Protein AF-A0A834EFE1-F1 (afdb_monomer)

Secondary structure (DSSP, 8-state):
-HHHHHHHHHHHHHHHTTSS---------S-S-----STTTS-PPPPHHHHHT--SSTTSS--PPPHHHHHHHHHHTTTS--PPP-PPPSSPPPP------

Nearest PDB structures (foldseek):
  8any-assembly1_AO  TM=9.093E-01  e=7.071E-16  Homo sapiens
  6rw5-assembly1_O  TM=9.012E-01  e=6.568E-16  Homo sapiens
  8oir-assembly1_AO  TM=9.071E-01  e=1.987E-15  Homo sapiens
  8qrn-assembly1_O  TM=9.012E-01  e=1.374E-15  Homo sapiens
  6nu3-assembly1_AO  TM=7.205E-01  e=5.031E-13  Homo sapiens

Mean predicted aligned error: 8.53 Å

Sequence (101 aa):
MKQHKKLTQAIQKARDHGLLSYHIPQVEPRDLDFSNSHGAVSATPPAPTLVSGDPWYPWYSWKQPPERELSRLRRLYQGHLGEESGPPPESMPEMPLSAHS

Structure (mmCIF, N/CA/C/O backbone):
data_AF-A0A834EFE1-F1
#
_entry.id   AF-A0A834EFE1-F1
#
loop_
_atom_site.group_PDB
_atom_site.id
_atom_site.type_symbol
_atom_site.label_atom_id
_atom_site.label_alt_id
_atom_site.label_comp_id
_atom_site.label_asym_id
_atom_site.label_entity_id
_atom_site.label_seq_id
_atom_site.pdbx_PDB_ins_code
_atom_site.Cartn_x
_atom_site.Cartn_y
_atom_site.Cartn_z
_atom_site.occupancy
_atom_site.B_iso_or_equiv
_atom_site.auth_seq_id
_atom_site.auth_comp_id
_atom_site.auth_asym_id
_atom_site.auth_atom_id
_atom_site.pdbx_PDB_model_num
ATOM 1 N N . MET A 1 1 ? 13.132 -26.786 -42.263 1.00 76.19 1 MET A N 1
ATOM 2 C CA . MET A 1 1 ? 12.664 -25.787 -41.266 1.00 76.19 1 MET A CA 1
ATOM 3 C C . MET A 1 1 ? 13.519 -25.661 -39.991 1.00 76.19 1 MET A C 1
ATOM 5 O O . MET A 1 1 ? 13.615 -24.556 -39.474 1.00 76.19 1 MET A O 1
ATOM 9 N N . LYS A 1 2 ? 14.182 -26.718 -39.476 1.00 91.12 2 LYS A N 1
ATOM 10 C CA . LYS A 1 2 ? 14.993 -26.660 -38.227 1.00 91.12 2 LYS A CA 1
ATOM 11 C C . LYS A 1 2 ? 16.104 -25.596 -38.233 1.00 91.12 2 LYS A C 1
ATOM 13 O O . LYS A 1 2 ? 16.241 -24.862 -37.261 1.00 91.12 2 LYS A O 1
ATOM 18 N N . GLN A 1 3 ? 16.884 -25.508 -39.313 1.00 95.38 3 GLN A N 1
ATOM 19 C CA . GLN A 1 3 ? 17.985 -24.537 -39.405 1.00 95.38 3 GLN A CA 1
ATOM 20 C C . GLN A 1 3 ? 17.490 -23.103 -39.601 1.00 95.38 3 GLN A C 1
ATOM 22 O O . GLN A 1 3 ? 18.023 -22.195 -38.978 1.00 95.38 3 GLN 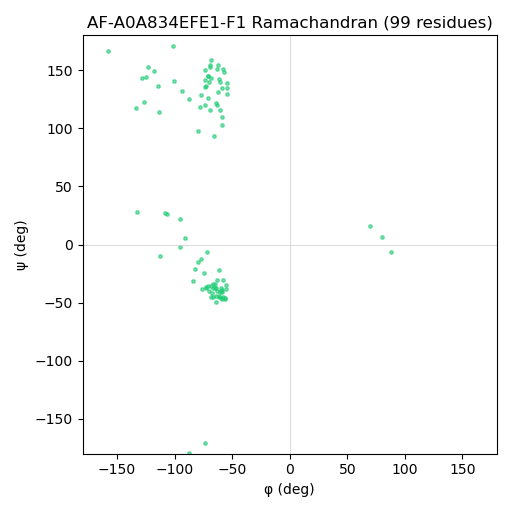A O 1
ATOM 27 N N . HIS A 1 4 ? 16.411 -22.911 -40.365 1.00 96.69 4 HIS A N 1
ATOM 28 C CA . HIS A 1 4 ? 15.751 -21.610 -40.483 1.00 96.69 4 HIS A CA 1
ATOM 29 C C . HIS A 1 4 ? 15.327 -21.071 -39.106 1.00 96.69 4 HIS A C 1
ATOM 31 O O . HIS A 1 4 ? 15.679 -19.951 -38.759 1.00 96.69 4 HIS A O 1
ATOM 37 N N . LYS A 1 5 ? 14.691 -21.903 -38.263 1.00 96.69 5 LYS A N 1
ATOM 38 C CA . LYS A 1 5 ? 14.325 -21.518 -36.887 1.00 96.69 5 LYS A CA 1
ATOM 39 C C . LYS A 1 5 ? 15.541 -21.093 -36.051 1.00 96.69 5 LYS A C 1
ATOM 41 O O . LYS A 1 5 ? 15.479 -20.072 -35.372 1.00 96.69 5 LYS A O 1
ATOM 46 N N . LYS A 1 6 ? 16.643 -21.852 -36.111 1.00 97.62 6 LYS A N 1
ATOM 47 C CA . LYS A 1 6 ? 17.890 -21.521 -35.397 1.00 97.62 6 LYS A CA 1
ATOM 48 C C . LYS A 1 6 ? 18.502 -20.206 -35.876 1.00 97.62 6 LYS A C 1
ATOM 50 O O . LYS A 1 6 ? 18.987 -19.431 -35.061 1.00 97.62 6 LYS A O 1
ATOM 55 N N . LEU A 1 7 ? 18.463 -19.953 -37.179 1.00 98.12 7 LEU A N 1
ATOM 56 C CA . LEU A 1 7 ? 19.003 -18.739 -37.776 1.00 98.12 7 LEU A CA 1
ATOM 57 C C . LEU A 1 7 ? 18.177 -17.507 -37.385 1.00 98.12 7 LEU A C 1
ATOM 59 O O . LEU A 1 7 ? 18.75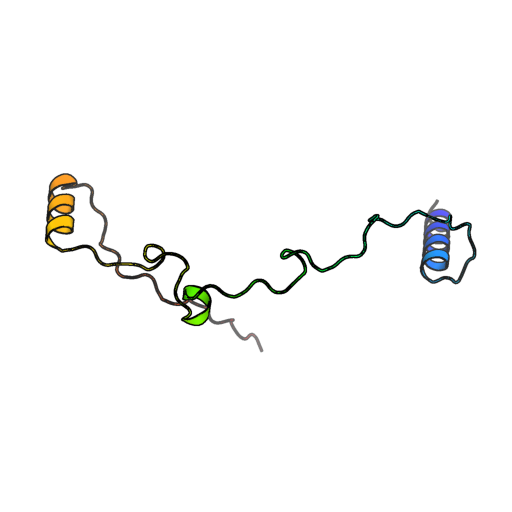9 -16.525 -36.945 1.00 98.12 7 LEU A O 1
ATOM 63 N N . THR A 1 8 ? 16.842 -17.567 -37.437 1.00 97.94 8 THR A N 1
ATOM 64 C CA . THR A 1 8 ? 15.978 -16.462 -36.976 1.00 97.94 8 THR A CA 1
ATOM 65 C C . THR A 1 8 ? 16.218 -16.139 -35.498 1.00 97.94 8 THR A C 1
ATOM 67 O O . THR A 1 8 ? 16.317 -14.971 -35.130 1.00 97.94 8 THR A O 1
ATOM 70 N N . GLN A 1 9 ? 16.394 -17.166 -34.657 1.00 98.06 9 GLN A N 1
ATOM 71 C CA . GLN A 1 9 ? 16.761 -16.991 -33.247 1.00 98.06 9 GLN A CA 1
ATOM 72 C C . GLN A 1 9 ? 18.141 -16.346 -33.081 1.00 98.06 9 GLN A C 1
ATOM 74 O O . GLN A 1 9 ? 18.293 -15.443 -32.266 1.00 98.06 9 GLN A O 1
ATOM 79 N N . ALA A 1 10 ? 19.141 -16.783 -33.850 1.00 98.25 10 ALA A N 1
ATOM 80 C CA . ALA A 1 10 ? 20.480 -16.204 -33.807 1.00 98.25 10 ALA A CA 1
ATOM 81 C C . ALA A 1 10 ? 20.490 -14.742 -34.281 1.00 98.25 10 ALA A C 1
ATOM 83 O O . ALA A 1 10 ? 21.184 -13.929 -33.680 1.00 98.25 10 ALA A O 1
ATOM 84 N N . ILE A 1 11 ? 19.689 -14.392 -35.295 1.00 98.31 11 ILE A N 1
ATOM 85 C CA . ILE A 1 11 ? 19.521 -13.008 -35.762 1.00 98.31 11 ILE A CA 1
ATOM 86 C C . ILE A 1 11 ? 18.883 -12.147 -34.676 1.00 98.31 11 ILE A C 1
ATOM 88 O O . ILE A 1 11 ? 19.413 -11.081 -34.379 1.00 98.31 11 ILE A O 1
ATOM 92 N N . GLN A 1 12 ? 17.780 -12.599 -34.067 1.00 98.25 12 GLN A N 1
ATOM 93 C CA . GLN A 1 12 ? 17.149 -11.849 -32.980 1.00 98.25 12 GLN A CA 1
ATOM 94 C C . GLN A 1 12 ? 18.129 -11.666 -31.818 1.00 98.25 12 GLN A C 1
ATOM 96 O O . GLN A 1 12 ? 18.363 -10.548 -31.383 1.00 98.25 12 GLN A O 1
ATOM 101 N N . LYS A 1 13 ? 18.827 -12.738 -31.426 1.00 98.44 13 LYS A N 1
ATOM 102 C CA . LYS A 1 13 ? 19.862 -12.689 -30.393 1.00 98.44 13 LYS A CA 1
ATOM 103 C C . LYS A 1 13 ? 20.995 -11.720 -30.747 1.00 98.44 13 LYS A C 1
ATOM 105 O O . LYS A 1 13 ? 21.501 -11.038 -29.865 1.00 98.44 13 LYS A O 1
ATOM 110 N N . ALA A 1 14 ? 21.417 -11.658 -32.007 1.00 98.56 14 ALA A N 1
ATOM 111 C CA . ALA A 1 14 ? 22.433 -10.711 -32.450 1.00 98.56 14 ALA A CA 1
ATOM 112 C C . ALA A 1 14 ? 21.921 -9.259 -32.409 1.00 98.56 14 ALA A C 1
ATOM 114 O O . ALA A 1 14 ? 22.692 -8.375 -32.052 1.00 98.56 14 ALA A O 1
ATOM 115 N N . ARG A 1 15 ? 20.635 -9.009 -32.705 1.00 98.31 15 ARG A N 1
ATOM 116 C CA . ARG A 1 15 ? 19.997 -7.687 -32.546 1.00 98.31 15 ARG A CA 1
ATOM 117 C C . ARG A 1 15 ? 19.886 -7.275 -31.078 1.00 98.31 15 ARG A C 1
ATOM 119 O O . ARG A 1 15 ? 20.258 -6.155 -30.748 1.00 98.31 15 ARG A O 1
ATOM 126 N N . ASP A 1 16 ? 19.453 -8.185 -30.207 1.00 98.06 16 ASP A N 1
ATOM 127 C CA . ASP A 1 16 ? 19.265 -7.929 -28.770 1.00 98.06 16 ASP A CA 1
ATOM 128 C C . ASP A 1 16 ? 20.593 -7.621 -28.056 1.00 98.06 16 ASP A C 1
ATOM 130 O O . ASP A 1 16 ? 20.635 -6.807 -27.140 1.00 98.06 16 ASP A O 1
ATOM 134 N N . HIS A 1 17 ? 21.695 -8.240 -28.498 1.00 98.19 17 HIS A N 1
ATOM 135 C CA . HIS A 1 17 ? 23.041 -7.980 -27.968 1.00 98.19 17 HIS A CA 1
ATOM 136 C C . HIS A 1 17 ? 23.801 -6.872 -28.717 1.00 98.19 17 HIS A C 1
ATOM 138 O O . HIS A 1 17 ? 24.989 -6.681 -28.468 1.00 98.19 17 HIS A O 1
ATOM 144 N N . GLY A 1 18 ? 23.168 -6.176 -29.668 1.00 97.38 18 GLY A N 1
ATOM 145 C CA . GLY A 1 18 ? 23.811 -5.095 -30.426 1.00 97.38 18 GLY A CA 1
ATOM 146 C C . GLY A 1 18 ? 24.910 -5.537 -31.407 1.00 97.38 18 GLY A C 1
ATOM 147 O O . GLY A 1 18 ? 25.681 -4.702 -31.867 1.00 97.38 18 GLY A O 1
ATOM 148 N N . LEU A 1 19 ? 24.994 -6.828 -31.752 1.00 98.25 19 LEU A N 1
ATOM 149 C CA . LEU A 1 19 ? 25.960 -7.382 -32.716 1.00 98.25 19 LEU A CA 1
ATOM 150 C C . LEU A 1 19 ? 25.519 -7.211 -34.178 1.00 98.25 19 LEU A C 1
ATOM 152 O O . LEU A 1 19 ? 26.341 -7.305 -35.087 1.00 98.25 19 LEU A O 1
ATOM 156 N N . LEU A 1 20 ? 24.220 -7.016 -34.418 1.00 98.38 20 LEU A N 1
ATOM 157 C CA . LEU A 1 20 ? 23.640 -6.873 -35.754 1.00 98.38 20 LEU A CA 1
ATOM 158 C C . LEU A 1 20 ? 22.814 -5.587 -35.833 1.00 98.38 20 LEU A C 1
ATOM 160 O O . LEU A 1 20 ? 21.873 -5.412 -35.062 1.00 98.38 20 LEU A O 1
ATOM 164 N N . SER A 1 21 ? 23.154 -4.703 -36.776 1.00 97.62 21 SER A N 1
ATOM 165 C CA . SER A 1 21 ? 22.457 -3.431 -36.986 1.00 97.62 21 SER A CA 1
ATOM 166 C C . SER A 1 21 ? 21.061 -3.629 -37.583 1.00 97.62 21 SER A C 1
ATOM 168 O O . SER A 1 21 ? 20.810 -4.531 -38.386 1.00 97.62 21 SER A O 1
ATOM 170 N N . TYR A 1 22 ? 20.123 -2.779 -37.171 1.00 97.50 22 TYR A N 1
ATOM 171 C CA . TYR A 1 22 ? 18.757 -2.728 -37.685 1.00 97.50 22 TYR A CA 1
ATOM 172 C C . TYR A 1 22 ? 18.155 -1.341 -37.417 1.00 97.50 22 TYR A C 1
ATOM 174 O O . TYR A 1 22 ? 18.722 -0.548 -36.669 1.00 97.50 22 TYR A O 1
ATOM 182 N N . HIS A 1 23 ? 17.024 -1.029 -38.049 1.00 97.69 23 HIS A N 1
ATOM 183 C CA . HIS A 1 23 ? 16.338 0.247 -37.848 1.00 97.69 23 HIS A CA 1
ATOM 184 C C . HIS A 1 23 ? 15.641 0.285 -36.480 1.00 97.69 23 HIS A C 1
ATOM 186 O O . HIS A 1 23 ? 14.742 -0.520 -36.226 1.00 97.69 23 HIS A O 1
ATOM 192 N N . ILE A 1 24 ? 16.029 1.243 -35.637 1.00 97.25 24 ILE A N 1
ATOM 193 C CA . ILE A 1 24 ? 15.378 1.557 -34.361 1.00 97.25 24 ILE A CA 1
ATOM 194 C C . ILE A 1 24 ? 14.765 2.958 -34.505 1.00 97.25 24 ILE A C 1
ATOM 196 O O . ILE A 1 24 ? 1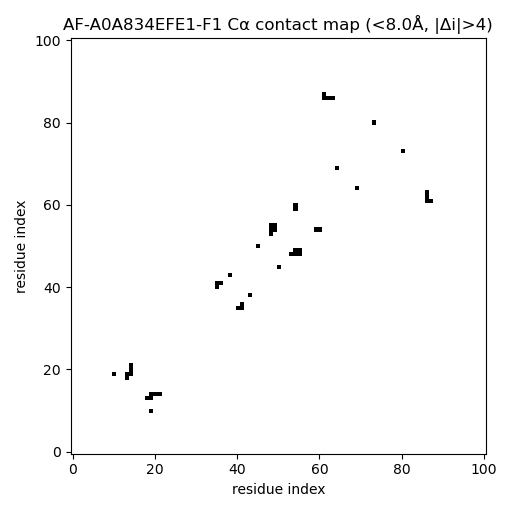5.521 3.912 -34.699 1.00 97.25 24 ILE A O 1
ATOM 200 N N . PRO A 1 25 ? 13.428 3.104 -34.469 1.00 97.44 25 PRO A N 1
ATOM 201 C CA . PRO A 1 25 ? 12.796 4.411 -34.597 1.00 97.44 25 PRO A CA 1
ATOM 202 C C . PRO A 1 25 ? 13.060 5.275 -33.359 1.00 97.44 25 PRO A C 1
ATOM 204 O O . PRO A 1 25 ? 13.212 4.763 -32.250 1.00 97.44 25 PRO A O 1
ATOM 207 N N . GLN A 1 26 ? 13.054 6.594 -33.547 1.00 97.25 26 GLN A N 1
ATOM 208 C CA . GLN A 1 26 ? 12.899 7.528 -32.433 1.00 97.25 26 GLN A CA 1
ATOM 209 C C . GLN A 1 26 ? 11.444 7.474 -31.951 1.00 97.25 26 GLN A C 1
ATOM 211 O O . GLN A 1 26 ? 10.525 7.415 -32.769 1.00 97.25 26 GLN A O 1
ATOM 216 N N . VAL A 1 27 ? 11.243 7.441 -30.635 1.00 97.25 27 VAL A N 1
ATOM 217 C CA . VAL A 1 27 ? 9.923 7.339 -30.000 1.00 97.25 27 VAL A CA 1
ATOM 218 C C . VAL A 1 27 ? 9.806 8.447 -28.965 1.00 97.25 27 VAL A C 1
ATOM 220 O O . VAL A 1 27 ? 10.791 8.771 -28.299 1.00 97.25 27 VAL A O 1
ATOM 223 N N . GLU A 1 28 ? 8.611 9.013 -28.837 1.00 97.12 28 GLU A N 1
ATOM 224 C CA . GLU A 1 28 ? 8.333 10.044 -27.843 1.00 97.12 28 GLU A CA 1
ATOM 225 C C . GLU A 1 28 ? 8.489 9.512 -26.408 1.00 97.12 28 GLU A C 1
ATOM 227 O O . GLU A 1 28 ? 8.276 8.317 -26.157 1.00 97.12 28 GLU A O 1
ATOM 232 N N . PRO A 1 29 ? 8.845 10.382 -25.447 1.00 96.81 29 PRO A N 1
ATOM 233 C CA . PRO A 1 29 ? 8.847 10.018 -24.040 1.00 96.81 29 PRO A CA 1
ATOM 234 C C . PRO A 1 29 ? 7.469 9.541 -23.571 1.00 96.81 29 PRO A C 1
ATOM 236 O O . PRO A 1 29 ? 6.434 9.970 -24.077 1.00 96.81 29 PRO A O 1
ATOM 239 N N . ARG A 1 30 ? 7.462 8.656 -22.567 1.00 96.50 30 ARG A N 1
ATOM 240 C CA . ARG A 1 30 ? 6.223 8.108 -21.998 1.00 96.50 30 ARG A CA 1
ATOM 241 C C . ARG A 1 30 ? 5.333 9.194 -21.386 1.00 96.50 30 ARG A C 1
ATOM 243 O O . ARG A 1 30 ? 4.124 9.163 -21.591 1.00 96.50 30 ARG A O 1
ATOM 250 N N . ASP A 1 31 ? 5.942 10.093 -20.621 1.00 96.38 31 ASP A N 1
ATOM 251 C CA . ASP A 1 31 ? 5.269 11.122 -19.834 1.00 96.38 31 ASP A CA 1
ATOM 252 C C . ASP A 1 31 ? 5.707 12.509 -20.328 1.00 96.38 31 ASP A C 1
ATOM 254 O O .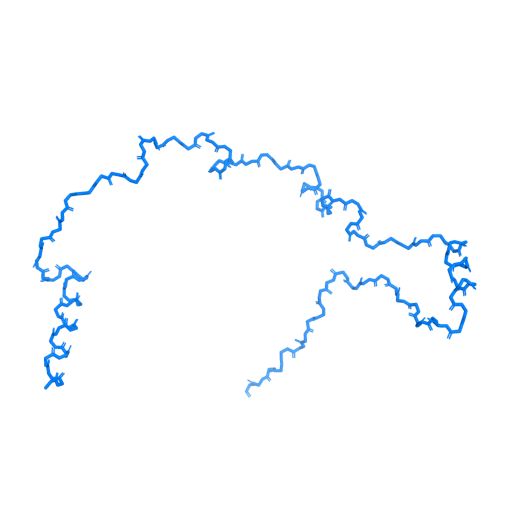 ASP A 1 31 ? 6.821 12.680 -20.832 1.00 96.38 31 ASP A O 1
ATOM 258 N N . LEU A 1 32 ? 4.814 13.493 -20.219 1.00 96.19 32 LEU A N 1
ATOM 259 C CA . LEU A 1 32 ? 5.059 14.867 -20.678 1.00 96.19 32 LEU A CA 1
ATOM 260 C C . LEU A 1 32 ? 5.804 15.697 -19.626 1.00 96.19 32 LEU A C 1
ATOM 262 O O . LEU A 1 32 ? 6.576 16.592 -19.968 1.00 96.19 32 LEU A O 1
ATOM 266 N N . ASP A 1 33 ? 5.569 15.401 -18.350 1.00 95.75 33 ASP A N 1
ATOM 267 C CA . ASP A 1 33 ? 6.224 16.000 -17.202 1.00 95.75 33 ASP A CA 1
ATOM 268 C C . ASP A 1 33 ? 7.060 14.960 -16.446 1.00 95.75 33 ASP A C 1
ATOM 270 O O . ASP A 1 33 ? 6.643 13.837 -16.188 1.00 95.75 33 ASP A O 1
ATOM 274 N N . PHE A 1 34 ? 8.270 15.358 -16.055 1.00 96.06 34 PHE A N 1
ATOM 275 C CA . PHE A 1 34 ? 9.197 14.514 -15.288 1.00 96.06 34 PHE A CA 1
ATOM 276 C C . PHE A 1 34 ? 9.289 14.966 -13.826 1.00 96.06 34 PHE A C 1
ATOM 278 O O . PHE A 1 34 ? 10.318 14.807 -13.166 1.00 96.06 34 PHE A O 1
ATOM 285 N N . SER A 1 35 ? 8.225 15.604 -13.332 1.00 96.81 35 SER A N 1
ATOM 286 C CA . SER A 1 35 ? 8.166 16.103 -11.965 1.00 96.81 35 SER A CA 1
ATOM 287 C C . SER A 1 35 ? 7.876 14.966 -10.993 1.00 96.81 35 SER A C 1
ATOM 289 O O . SER A 1 35 ? 6.802 14.372 -11.004 1.00 96.81 35 SER A O 1
ATOM 291 N N . ASN A 1 36 ? 8.808 14.721 -10.075 1.00 96.44 36 ASN A N 1
ATOM 292 C CA . ASN A 1 36 ? 8.644 13.729 -9.009 1.00 96.44 36 ASN A CA 1
ATOM 293 C C . ASN A 1 36 ? 8.135 14.348 -7.698 1.00 96.44 36 ASN A C 1
ATOM 295 O O . ASN A 1 36 ? 8.329 13.792 -6.619 1.00 96.44 36 ASN A O 1
ATOM 299 N N . SER A 1 37 ? 7.499 15.519 -7.768 1.00 96.38 37 SER A N 1
ATOM 300 C CA . SER A 1 37 ? 6.976 16.217 -6.587 1.00 96.38 37 SER A CA 1
ATOM 301 C C . SER A 1 37 ? 5.676 15.614 -6.046 1.00 96.38 37 SER A C 1
ATOM 303 O O . SER A 1 37 ? 5.251 15.969 -4.950 1.00 96.38 37 SER A O 1
ATOM 305 N N . HIS A 1 38 ? 5.022 14.723 -6.794 1.00 97.69 38 HIS A N 1
ATOM 306 C CA . HIS A 1 38 ? 3.777 14.096 -6.358 1.00 97.69 38 HIS A CA 1
ATOM 307 C C . HIS A 1 38 ? 4.005 13.096 -5.206 1.00 97.69 38 HIS A C 1
ATOM 309 O O . HIS A 1 38 ? 5.000 12.368 -5.174 1.00 97.69 38 HIS A O 1
ATOM 315 N N . GLY A 1 39 ? 3.051 13.002 -4.274 1.00 97.44 39 GLY A N 1
ATOM 316 C CA . GLY A 1 39 ? 3.128 12.126 -3.090 1.00 97.44 39 GLY A CA 1
ATOM 317 C C . GLY A 1 39 ? 3.228 10.626 -3.396 1.00 97.44 39 GLY A C 1
ATOM 318 O O . GLY A 1 39 ? 3.723 9.866 -2.577 1.00 97.44 39 GLY A O 1
ATOM 319 N N . ALA A 1 40 ? 2.801 10.195 -4.587 1.00 96.88 40 ALA A N 1
ATOM 320 C CA . ALA A 1 40 ? 2.863 8.786 -4.995 1.00 96.88 40 ALA A CA 1
ATOM 321 C C . ALA A 1 40 ? 4.280 8.300 -5.345 1.00 96.88 40 ALA A C 1
ATOM 323 O O . ALA A 1 40 ? 4.540 7.102 -5.287 1.00 96.88 40 ALA A O 1
ATOM 324 N N . VAL A 1 41 ? 5.171 9.213 -5.742 1.00 97.38 41 VAL A N 1
ATOM 325 C CA . VAL A 1 41 ? 6.569 8.900 -6.098 1.00 97.38 41 VAL A CA 1
ATOM 326 C C . VAL A 1 41 ? 7.573 9.494 -5.111 1.00 97.38 41 VAL A C 1
ATOM 328 O O . VAL A 1 41 ? 8.754 9.162 -5.159 1.00 97.38 41 VAL A O 1
ATOM 331 N N . SER A 1 42 ? 7.110 10.354 -4.204 1.00 97.75 42 SER A N 1
ATOM 332 C CA . SER A 1 42 ? 7.897 10.889 -3.095 1.00 97.75 42 SER A CA 1
ATOM 333 C C . SER A 1 42 ? 7.571 10.174 -1.779 1.00 97.75 42 SER A C 1
ATOM 335 O O . SER A 1 42 ? 6.651 9.362 -1.688 1.00 97.75 42 SER A O 1
ATOM 337 N N . ALA A 1 43 ? 8.364 10.443 -0.741 1.00 97.06 43 ALA A N 1
ATOM 338 C CA . ALA A 1 43 ? 8.152 9.843 0.568 1.00 97.06 43 ALA A CA 1
ATOM 339 C C . ALA A 1 43 ? 6.874 10.400 1.215 1.00 97.06 43 ALA A C 1
ATOM 341 O O . ALA A 1 43 ? 6.799 11.583 1.552 1.00 97.06 43 ALA A O 1
ATOM 342 N N . THR A 1 44 ? 5.879 9.537 1.424 1.00 97.44 44 THR A N 1
ATOM 343 C CA . THR A 1 44 ? 4.680 9.891 2.190 1.00 97.44 44 THR A CA 1
ATOM 344 C C . THR A 1 44 ? 5.010 9.868 3.689 1.00 97.44 44 THR A C 1
ATOM 346 O O . THR A 1 44 ? 5.560 8.867 4.158 1.00 97.44 44 THR A O 1
ATOM 349 N N . PRO A 1 45 ? 4.698 10.929 4.462 1.00 97.50 45 PRO A N 1
ATOM 350 C CA . PRO A 1 45 ? 4.934 10.944 5.903 1.00 97.50 45 PRO A CA 1
ATOM 351 C C . PRO A 1 45 ? 4.270 9.748 6.605 1.00 97.50 45 PRO A C 1
ATOM 353 O O . PRO A 1 45 ? 3.105 9.450 6.321 1.00 97.50 45 PRO A O 1
ATOM 356 N N . PRO A 1 46 ? 4.974 9.058 7.520 1.00 97.81 46 PRO A N 1
ATOM 357 C CA . PRO A 1 46 ? 4.428 7.887 8.189 1.00 97.81 46 PRO A CA 1
ATOM 358 C C . PRO A 1 46 ? 3.315 8.290 9.160 1.00 97.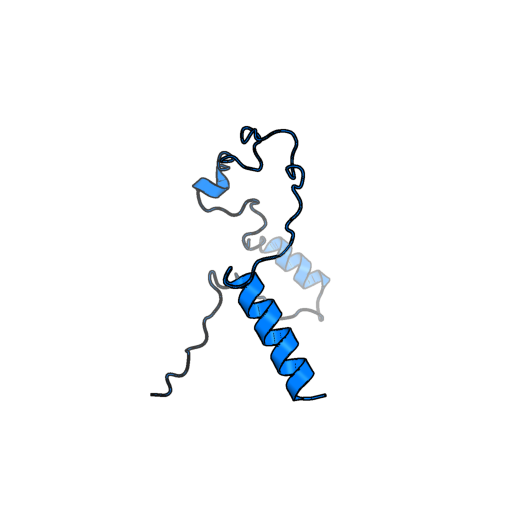81 46 PRO A C 1
ATOM 360 O O . PRO A 1 46 ? 3.424 9.282 9.884 1.00 97.81 46 PRO A O 1
ATOM 363 N N . ALA A 1 47 ? 2.246 7.497 9.205 1.00 97.69 47 ALA A N 1
ATOM 364 C CA . ALA A 1 47 ? 1.204 7.676 10.208 1.00 97.69 47 ALA A CA 1
ATOM 365 C C . ALA A 1 47 ? 1.717 7.293 11.609 1.00 97.69 47 ALA A C 1
ATOM 367 O O . ALA A 1 47 ? 2.597 6.437 11.717 1.00 97.69 47 ALA A O 1
ATOM 368 N N . PRO A 1 48 ? 1.140 7.842 12.693 1.00 97.94 48 PRO A N 1
ATOM 369 C CA . PRO A 1 48 ? 1.567 7.524 14.056 1.00 97.94 48 PRO A CA 1
ATOM 370 C C . PRO A 1 48 ? 1.540 6.026 14.387 1.00 97.94 48 PRO A C 1
ATOM 372 O O . PRO A 1 48 ? 2.460 5.539 15.031 1.00 97.94 48 PRO A O 1
ATOM 375 N N . THR A 1 49 ? 0.533 5.294 13.897 1.00 97.50 49 THR A N 1
ATOM 376 C CA . THR A 1 49 ? 0.406 3.835 14.078 1.00 97.50 49 THR A CA 1
ATOM 377 C C . THR A 1 49 ? 1.543 3.068 13.410 1.00 97.50 49 THR A C 1
ATOM 379 O O . THR A 1 49 ? 2.074 2.123 13.979 1.00 97.50 49 THR A O 1
ATOM 382 N N . LEU A 1 50 ? 1.999 3.524 12.238 1.00 97.06 50 LEU A N 1
ATOM 383 C CA . LEU A 1 50 ? 3.168 2.946 11.576 1.00 97.06 50 LEU A CA 1
ATOM 384 C C . LEU A 1 50 ? 4.456 3.200 12.377 1.00 97.06 50 LEU A C 1
ATOM 386 O O . LEU A 1 50 ? 5.339 2.350 12.390 1.00 97.06 50 LEU A O 1
ATOM 390 N N . VAL A 1 51 ? 4.560 4.349 13.055 1.00 97.56 51 VAL A N 1
ATOM 391 C CA . VAL A 1 51 ? 5.714 4.687 13.906 1.00 97.56 51 VAL A CA 1
ATOM 392 C C . VAL A 1 51 ? 5.720 3.869 15.202 1.00 97.56 51 VAL A C 1
ATOM 394 O O . VAL A 1 51 ? 6.791 3.469 15.652 1.00 97.56 51 VAL A O 1
ATOM 397 N N . SER A 1 52 ? 4.554 3.603 15.797 1.00 96.69 52 SER A N 1
ATOM 398 C CA . SER A 1 52 ? 4.437 2.770 17.002 1.00 96.69 52 SER A CA 1
ATOM 399 C C . SER A 1 52 ? 4.496 1.266 16.720 1.00 96.69 52 SER A C 1
ATOM 401 O O . SER A 1 52 ? 4.706 0.489 17.647 1.00 96.69 52 SER A O 1
ATOM 403 N N . GLY A 1 53 ? 4.337 0.853 15.459 1.00 96.44 53 GLY A N 1
ATOM 404 C CA . GLY A 1 53 ? 4.223 -0.554 15.069 1.00 96.44 53 GLY A CA 1
ATOM 405 C C . GLY A 1 53 ? 2.826 -1.139 15.296 1.00 96.44 53 GLY A C 1
ATOM 406 O O . GLY A 1 53 ? 2.627 -2.336 15.097 1.00 96.44 53 GLY A O 1
ATOM 407 N N . ASP A 1 54 ? 1.855 -0.311 15.687 1.00 96.88 54 ASP A N 1
ATOM 408 C CA . ASP A 1 54 ? 0.477 -0.741 15.877 1.00 96.88 54 ASP A CA 1
ATOM 409 C C . ASP A 1 54 ? -0.223 -0.973 14.531 1.00 96.88 54 ASP A C 1
ATOM 411 O O . ASP A 1 54 ? 0.035 -0.271 13.542 1.00 96.88 54 ASP A O 1
ATOM 415 N N . PRO A 1 55 ? -1.195 -1.899 14.478 1.00 97.12 55 PRO A N 1
ATOM 416 C CA . PRO A 1 55 ? -2.065 -2.014 13.324 1.00 97.12 55 PRO A CA 1
ATOM 417 C C . PRO A 1 55 ? -2.791 -0.696 13.049 1.00 97.12 55 PRO A C 1
ATOM 419 O O . PRO A 1 55 ? -3.155 0.049 13.959 1.00 97.12 55 PRO A O 1
ATOM 422 N N . TRP A 1 56 ? -3.069 -0.435 11.771 1.00 97.12 56 TRP A N 1
ATOM 423 C CA . TRP A 1 56 ? -3.697 0.818 11.347 1.00 97.12 56 TRP A CA 1
ATOM 424 C C . TRP A 1 56 ? -5.022 1.109 12.063 1.00 97.12 56 TRP A C 1
ATOM 426 O O . TRP A 1 56 ? -5.337 2.261 12.358 1.00 97.12 56 TRP A O 1
ATOM 436 N N . TYR A 1 57 ? -5.783 0.056 12.368 1.00 97.69 57 TYR A N 1
ATOM 437 C CA . TYR A 1 57 ? -6.996 0.151 13.160 1.00 97.69 57 TYR A CA 1
ATOM 438 C C . TYR A 1 57 ? -6.959 -0.788 14.366 1.00 97.69 57 TYR A C 1
ATOM 440 O O . TYR A 1 57 ? -6.526 -1.935 14.258 1.00 97.69 57 TYR A O 1
ATOM 448 N N . PRO A 1 58 ? -7.536 -0.367 15.504 1.00 96.44 58 PRO A N 1
ATOM 449 C CA . PRO A 1 58 ? -7.460 -1.119 16.751 1.00 96.44 58 PRO A CA 1
ATOM 450 C C . PRO A 1 58 ? -8.314 -2.396 16.760 1.00 96.44 58 PRO A C 1
ATOM 452 O O . PRO A 1 58 ? -8.298 -3.120 17.750 1.00 96.44 58 PRO A O 1
ATOM 455 N N . TRP A 1 59 ? -9.127 -2.646 15.733 1.00 95.94 59 TRP A N 1
ATOM 456 C CA . TRP A 1 59 ? -9.941 -3.860 15.599 1.00 95.94 59 TRP A CA 1
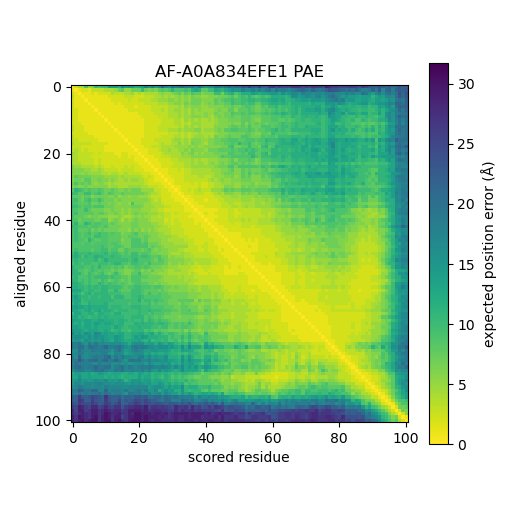ATOM 457 C C . TRP A 1 59 ? -9.264 -4.942 14.743 1.00 95.94 59 TRP A C 1
ATOM 459 O O . TRP A 1 59 ? -9.825 -6.023 14.603 1.00 95.94 59 TRP A O 1
ATOM 469 N N . TYR A 1 60 ? -8.070 -4.671 14.197 1.00 96.31 60 TYR A N 1
ATOM 470 C CA . TYR A 1 60 ? -7.231 -5.696 13.565 1.00 96.31 60 TYR A CA 1
ATOM 471 C C . TYR A 1 60 ? -6.627 -6.652 14.600 1.00 96.31 60 TYR A C 1
ATOM 473 O O . TYR A 1 60 ? -6.511 -7.844 14.338 1.00 96.31 60 TYR A O 1
ATOM 481 N N . SER A 1 61 ? -6.270 -6.146 15.783 1.00 94.94 61 SER A N 1
ATOM 482 C CA . SER A 1 61 ? -5.795 -6.976 16.892 1.00 94.94 61 SER A CA 1
ATOM 483 C C . SER A 1 61 ? -6.944 -7.752 17.531 1.00 94.94 61 SER A C 1
ATOM 485 O O . SER A 1 61 ? -8.032 -7.204 17.741 1.00 94.94 61 SER A O 1
ATOM 487 N N . TRP A 1 62 ? -6.678 -9.002 17.921 1.00 95.44 62 TRP A N 1
ATOM 488 C CA . TRP A 1 62 ? -7.606 -9.779 18.740 1.00 95.44 62 TRP A CA 1
ATOM 489 C C . TRP A 1 62 ? -7.894 -9.063 20.062 1.00 95.44 62 TRP A C 1
ATOM 491 O O . TRP A 1 62 ? -6.987 -8.588 20.748 1.00 95.44 62 TRP A O 1
ATOM 501 N N . LYS A 1 63 ? -9.172 -9.012 20.438 1.00 95.94 63 LYS A N 1
ATOM 502 C CA . LYS A 1 63 ? -9.635 -8.443 21.704 1.00 95.94 63 LYS A CA 1
ATOM 503 C C . LYS A 1 63 ? -10.623 -9.396 22.346 1.00 95.94 63 LYS A C 1
ATOM 505 O O . LYS A 1 63 ? -11.695 -9.614 21.787 1.00 95.94 63 LYS A O 1
ATOM 510 N N . GLN A 1 64 ? -10.283 -9.910 23.528 1.00 95.81 64 GLN A N 1
ATOM 511 C CA . GLN A 1 64 ? -11.187 -10.764 24.294 1.00 95.81 64 GLN A CA 1
ATOM 512 C C . GLN A 1 64 ? -12.439 -9.964 24.696 1.00 95.81 64 GLN A C 1
ATOM 514 O O . GLN A 1 64 ? -12.312 -8.952 25.397 1.00 95.81 64 GLN A O 1
ATOM 519 N N . PRO A 1 65 ? -13.648 -10.379 24.276 1.00 96.31 65 PRO A N 1
ATOM 520 C CA . PRO A 1 65 ? -14.876 -9.714 24.690 1.00 96.31 65 PRO A CA 1
ATOM 521 C C . PRO A 1 65 ? -15.171 -9.928 26.184 1.00 96.31 65 PRO A C 1
ATOM 523 O O . PRO A 1 65 ? -14.713 -10.906 26.775 1.00 96.31 65 PRO A O 1
ATOM 526 N N . PRO A 1 66 ? -15.990 -9.064 26.811 1.00 97.12 66 PRO A N 1
ATOM 527 C CA . PRO A 1 66 ? -16.413 -9.261 28.193 1.00 97.12 66 PRO A CA 1
ATOM 528 C C . PRO A 1 66 ? -17.215 -10.554 28.388 1.00 97.12 66 PRO A C 1
ATOM 530 O O . PRO A 1 66 ? -18.107 -10.878 27.600 1.00 97.12 66 PRO A O 1
ATOM 533 N N . GLU A 1 67 ? -16.997 -11.216 29.523 1.00 96.69 67 GLU A N 1
ATOM 534 C CA . GLU A 1 67 ? -17.620 -12.506 29.854 1.00 96.69 67 GLU A CA 1
ATOM 535 C C . GLU A 1 67 ? -19.158 -12.468 29.858 1.00 96.69 67 GLU A C 1
ATOM 537 O O . GLU A 1 67 ? -19.829 -13.440 29.506 1.00 96.69 67 GLU A O 1
ATOM 542 N N . ARG A 1 68 ? -19.745 -11.314 30.197 1.00 97.88 68 ARG A N 1
ATOM 543 C CA . ARG A 1 68 ? -21.198 -11.099 30.144 1.00 97.88 68 ARG A CA 1
ATOM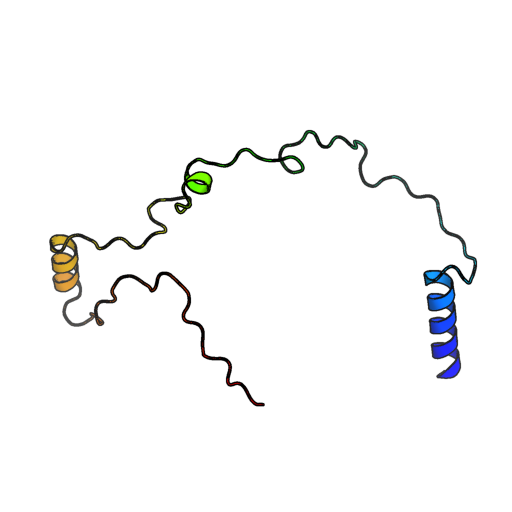 544 C C . ARG A 1 68 ? -21.759 -11.264 28.728 1.00 97.88 68 ARG A C 1
ATOM 546 O O . ARG A 1 68 ? -22.848 -11.815 28.565 1.00 97.88 68 ARG A O 1
ATOM 553 N N . GLU A 1 69 ? -21.048 -10.768 27.720 1.00 97.62 69 GLU A N 1
ATOM 554 C CA . GLU A 1 69 ? -21.477 -10.863 26.322 1.00 97.62 69 GLU A CA 1
ATOM 555 C C . GLU A 1 69 ? -21.248 -12.278 25.784 1.00 97.62 69 GLU A C 1
ATOM 557 O O . GLU A 1 69 ? -22.135 -12.828 25.130 1.00 97.62 69 GLU A O 1
ATOM 562 N N . LEU A 1 70 ? -20.137 -12.922 26.164 1.00 96.31 70 LEU A N 1
ATOM 563 C CA . LEU A 1 70 ? -19.901 -14.338 25.864 1.00 96.31 70 LEU A CA 1
ATOM 564 C C . LEU A 1 70 ? -21.003 -15.222 26.462 1.00 96.31 70 LEU A C 1
ATOM 566 O O . LEU A 1 70 ? -21.602 -16.027 25.755 1.00 96.31 70 LEU A O 1
ATOM 570 N N . SER A 1 71 ? -21.371 -15.008 27.727 1.00 96.31 71 SER A N 1
ATOM 571 C CA . SER A 1 71 ? -22.469 -15.726 28.393 1.00 96.31 71 SER A CA 1
ATOM 572 C C . SER A 1 71 ? -23.814 -15.534 27.686 1.00 96.31 71 SER A C 1
ATOM 574 O O . SER A 1 71 ? -24.589 -16.482 27.537 1.00 96.31 71 SER A O 1
ATOM 576 N N . ARG A 1 72 ? -24.096 -14.315 27.207 1.00 97.38 72 ARG A N 1
ATOM 577 C CA . ARG A 1 72 ? -25.303 -14.024 26.423 1.00 97.38 72 ARG A CA 1
ATOM 578 C C . ARG A 1 72 ? -2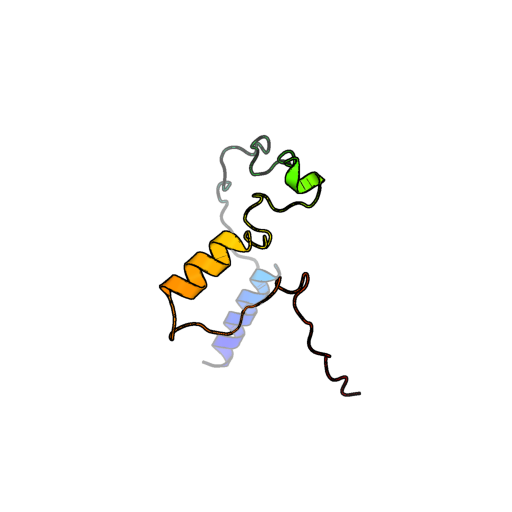5.327 -14.834 25.125 1.00 97.38 72 ARG A C 1
ATOM 580 O O . ARG A 1 72 ? -26.370 -15.402 24.805 1.00 97.38 72 ARG A O 1
ATOM 587 N N . LEU A 1 73 ? -24.199 -14.911 24.415 1.00 96.94 73 LEU A N 1
ATOM 588 C CA . LEU A 1 73 ? -24.062 -15.695 23.185 1.00 96.94 73 LEU A CA 1
ATOM 589 C C . LEU A 1 73 ? -24.152 -17.201 23.449 1.00 96.94 73 LEU A C 1
ATOM 591 O O . LEU A 1 73 ? -24.872 -17.891 22.730 1.00 96.94 73 LEU A O 1
ATOM 595 N N . ARG A 1 74 ? -23.519 -17.707 24.516 1.00 96.50 74 ARG A N 1
ATOM 596 C CA . ARG A 1 74 ? -23.602 -19.127 24.899 1.00 96.50 74 ARG A CA 1
ATOM 597 C C . ARG A 1 74 ? -25.044 -19.561 25.179 1.00 96.50 74 ARG A C 1
ATOM 599 O O . ARG A 1 74 ? -25.444 -20.656 24.799 1.00 96.50 74 ARG A O 1
ATOM 606 N N . ARG A 1 75 ? -25.847 -18.684 25.791 1.00 97.06 75 ARG A N 1
ATOM 607 C CA . ARG A 1 75 ? -27.285 -18.920 25.987 1.00 97.06 75 ARG A CA 1
ATOM 608 C C . ARG A 1 75 ? -28.073 -18.863 24.677 1.00 97.06 75 ARG A C 1
ATOM 610 O O . ARG A 1 75 ? -28.993 -19.648 24.496 1.00 97.06 75 ARG A O 1
ATOM 617 N N . LEU A 1 76 ? -27.745 -17.924 23.788 1.00 97.19 76 LEU A N 1
ATOM 618 C CA . LEU A 1 76 ? -28.459 -17.733 22.521 1.00 97.19 76 LEU A CA 1
ATOM 619 C C . LEU A 1 76 ? -28.270 -18.915 21.559 1.00 97.19 76 LEU A C 1
ATOM 621 O O . LEU A 1 76 ? -29.212 -19.295 20.873 1.00 97.19 76 LEU A O 1
ATOM 625 N N . TYR A 1 77 ? -27.073 -19.500 21.536 1.00 97.00 77 TYR A N 1
ATOM 626 C CA . TYR A 1 77 ? -26.695 -20.579 20.617 1.00 97.00 77 TYR A CA 1
ATOM 627 C C . TYR A 1 77 ? -26.561 -21.942 21.311 1.00 97.00 77 TYR A C 1
ATOM 629 O O . TYR A 1 77 ? -25.799 -22.805 20.872 1.00 97.00 77 TYR A O 1
ATOM 637 N N . GLN A 1 78 ? -27.282 -22.148 22.414 1.00 94.94 78 GLN A N 1
ATOM 638 C CA . GLN A 1 78 ? -27.211 -23.384 23.189 1.00 94.94 78 GLN A CA 1
ATOM 639 C C . GLN A 1 78 ? -27.483 -24.616 22.302 1.00 94.94 78 GLN A C 1
ATOM 641 O O . GLN A 1 78 ? -28.467 -24.658 21.570 1.00 94.94 78 GLN A O 1
ATOM 646 N N . GLY A 1 79 ? -26.598 -25.617 22.365 1.00 94.44 79 GLY A N 1
ATOM 647 C CA . GLY A 1 79 ? -26.673 -26.834 21.542 1.00 94.44 79 GLY A CA 1
ATOM 648 C C . GLY A 1 79 ? -25.982 -26.747 20.172 1.00 94.44 79 GLY A C 1
ATOM 649 O O . GLY A 1 79 ? -25.860 -27.770 19.504 1.00 94.44 79 GLY A O 1
ATOM 650 N N . HIS A 1 80 ? -25.483 -25.568 19.776 1.00 95.69 80 HIS A N 1
ATOM 651 C CA . HIS A 1 80 ? -24.843 -25.328 18.474 1.00 95.69 80 HIS A CA 1
ATOM 652 C C . HIS A 1 80 ? -23.505 -24.563 18.577 1.00 95.69 80 HIS A C 1
ATOM 654 O O . HIS A 1 80 ? -23.131 -23.838 17.658 1.00 95.69 80 HIS A O 1
ATOM 660 N N . LEU A 1 81 ? -22.785 -24.694 19.696 1.00 95.81 81 LEU A N 1
ATOM 661 C CA . LEU A 1 81 ? -21.500 -24.018 19.934 1.00 95.81 81 LEU A CA 1
ATOM 662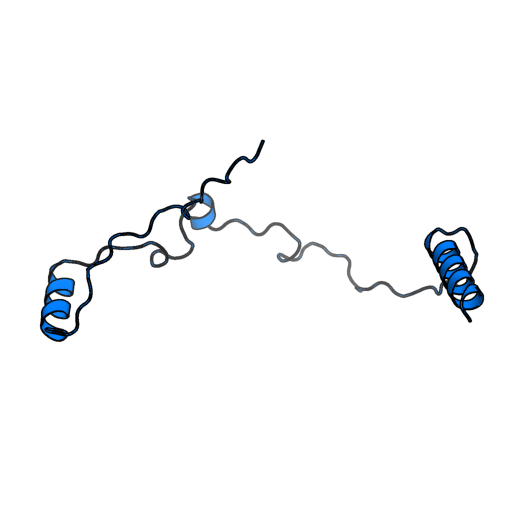 C C . LEU A 1 81 ? -20.316 -24.965 19.691 1.00 95.81 81 LEU A C 1
ATOM 664 O O . LEU A 1 81 ? -20.372 -26.129 20.082 1.00 95.81 81 LEU A O 1
ATOM 668 N N . GLY A 1 82 ? -19.246 -24.447 19.082 1.00 93.81 82 GLY A N 1
ATOM 669 C CA . GLY A 1 82 ? -17.925 -25.087 19.054 1.00 93.81 82 GLY A CA 1
ATOM 670 C C . GLY A 1 82 ? -17.066 -24.705 20.267 1.00 93.81 82 GLY A C 1
ATOM 671 O O . GLY A 1 82 ? -17.504 -23.935 21.124 1.00 93.81 82 GLY A O 1
ATOM 672 N N . GLU A 1 83 ? -15.838 -25.227 20.329 1.00 90.88 83 GLU A N 1
ATOM 673 C CA . GLU A 1 83 ? -14.868 -24.873 21.376 1.00 90.88 83 GLU A CA 1
ATOM 674 C C . GLU A 1 83 ? -14.386 -23.418 21.240 1.00 90.88 83 GLU A C 1
ATOM 676 O O . GLU A 1 83 ? -14.211 -22.898 20.135 1.00 90.88 83 GLU A O 1
ATOM 681 N N . GLU A 1 84 ? -14.178 -22.744 22.376 1.00 89.19 84 GLU A N 1
ATOM 682 C CA . GLU A 1 84 ? -13.685 -21.365 22.396 1.00 89.19 84 GLU A CA 1
ATOM 683 C C . GLU A 1 84 ? -12.214 -21.323 21.968 1.00 89.19 84 GLU A C 1
ATOM 685 O O . GLU A 1 84 ? -11.366 -22.014 22.530 1.00 89.19 84 GLU A O 1
ATOM 690 N N . SER A 1 85 ? -11.913 -20.496 20.968 1.00 88.31 85 SER A N 1
ATOM 691 C CA . SER A 1 85 ? -10.542 -20.235 20.530 1.00 88.31 85 SER A CA 1
ATOM 692 C C . SER A 1 85 ? -9.994 -19.003 21.247 1.00 88.31 85 SER A C 1
ATOM 694 O O . SER A 1 85 ? -10.663 -17.972 21.308 1.00 88.31 85 SER A O 1
ATOM 696 N N . GLY A 1 86 ? -8.782 -19.121 21.792 1.00 89.50 86 GLY A N 1
ATOM 697 C CA . GLY A 1 86 ? -8.056 -18.010 22.405 1.00 89.50 86 GLY A CA 1
ATOM 698 C C . GLY A 1 86 ? -7.485 -17.023 21.376 1.00 89.50 86 GLY A C 1
ATOM 699 O O . GLY A 1 86 ? -7.783 -17.130 20.183 1.00 89.50 86 GLY A O 1
ATOM 700 N N . PRO A 1 87 ? -6.642 -16.067 21.814 1.00 93.44 87 PRO A N 1
ATOM 701 C CA . PRO A 1 87 ? -5.938 -15.189 20.887 1.00 93.44 87 PRO A CA 1
ATOM 702 C C . PRO A 1 87 ? -5.161 -16.012 19.846 1.00 93.44 87 PRO A C 1
ATOM 704 O O . PRO A 1 87 ? -4.555 -17.028 20.206 1.00 93.44 87 PRO A O 1
ATOM 707 N N . PRO A 1 88 ? -5.161 -15.595 18.567 1.00 93.06 88 PRO A N 1
ATOM 708 C CA . PRO A 1 88 ? -4.335 -16.235 17.556 1.00 93.06 88 PRO A CA 1
ATOM 709 C C . PRO A 1 88 ? -2.847 -16.088 17.919 1.00 93.06 88 PRO A C 1
ATOM 711 O O . PRO A 1 88 ? -2.480 -15.151 18.634 1.00 93.06 88 PRO A O 1
ATOM 714 N N . PRO A 1 89 ? -1.976 -16.995 17.443 1.00 91.56 89 PRO A N 1
ATOM 715 C CA . PRO A 1 89 ? -0.540 -16.845 17.637 1.00 91.56 89 PRO A CA 1
ATOM 716 C C . PRO A 1 89 ? -0.048 -15.546 16.982 1.00 91.56 89 PRO A C 1
ATOM 718 O O . PRO A 1 89 ? -0.474 -15.202 15.880 1.00 91.56 89 PRO A O 1
ATOM 721 N N . GLU A 1 90 ? 0.860 -14.840 17.661 1.00 88.62 90 GLU A N 1
ATOM 722 C CA . GLU A 1 90 ? 1.398 -13.543 17.210 1.00 88.62 90 GLU A CA 1
ATOM 723 C C . GLU A 1 90 ? 2.179 -13.660 15.891 1.00 88.62 90 GLU A C 1
ATOM 725 O O . GLU A 1 90 ? 2.213 -12.739 15.077 1.00 88.62 90 GLU A O 1
ATOM 730 N N . SER A 1 91 ? 2.796 -14.818 15.659 1.00 89.06 91 SER A N 1
ATOM 731 C CA . SER A 1 91 ? 3.495 -15.148 14.425 1.00 89.06 91 SER A CA 1
ATOM 732 C C . SER A 1 91 ? 2.924 -16.413 13.800 1.00 89.06 91 SER A C 1
ATOM 734 O O . SER A 1 91 ? 2.393 -17.299 14.476 1.00 89.06 91 SER A O 1
ATOM 736 N N . MET A 1 92 ? 3.048 -16.509 12.476 1.00 89.12 92 MET A N 1
ATOM 737 C CA . MET A 1 92 ? 2.699 -17.735 11.772 1.00 89.12 92 MET A CA 1
ATOM 738 C C . MET A 1 92 ? 3.602 -18.879 12.253 1.00 89.12 92 MET A C 1
ATOM 740 O O . MET A 1 92 ? 4.822 -18.702 12.292 1.00 89.12 92 MET A O 1
ATOM 744 N N . PRO A 1 93 ? 3.039 -20.049 12.600 1.00 84.75 93 PRO A N 1
ATOM 745 C CA . PRO A 1 93 ? 3.841 -21.200 12.978 1.00 84.75 93 PRO A CA 1
ATOM 746 C C . PRO A 1 93 ? 4.678 -21.659 11.780 1.00 84.75 93 PRO A C 1
ATOM 748 O O . PRO A 1 93 ? 4.145 -21.985 10.718 1.00 84.75 93 PRO A O 1
ATOM 751 N N . GLU A 1 94 ? 5.995 -21.687 11.954 1.00 83.19 94 GLU A N 1
ATOM 752 C CA . GLU A 1 94 ? 6.932 -22.165 10.942 1.00 83.19 94 GLU A CA 1
ATOM 753 C C . GLU A 1 94 ? 7.097 -23.684 11.096 1.00 83.19 94 GLU A C 1
ATOM 755 O O . GLU A 1 94 ? 7.388 -24.181 12.187 1.00 83.19 94 GLU A O 1
ATOM 760 N N . MET A 1 95 ? 6.869 -24.455 10.026 1.00 76.44 95 MET A N 1
ATOM 761 C CA . MET A 1 95 ? 7.175 -25.888 10.059 1.00 76.44 95 MET A CA 1
ATOM 762 C C . MET A 1 95 ? 8.695 -26.071 9.995 1.00 76.44 95 MET A C 1
ATOM 764 O O . MET A 1 95 ? 9.335 -25.431 9.158 1.00 76.44 95 MET A O 1
ATOM 768 N N . PRO A 1 96 ? 9.289 -26.957 10.815 1.00 76.56 96 PRO A N 1
ATOM 769 C CA . PRO A 1 96 ? 10.713 -27.232 10.725 1.00 76.56 96 PRO A CA 1
ATOM 770 C C . PRO A 1 96 ? 11.021 -27.789 9.334 1.00 76.56 96 PRO A C 1
ATOM 772 O O . PRO A 1 96 ? 10.544 -28.862 8.961 1.00 76.56 96 PRO A O 1
ATOM 775 N N . LEU A 1 97 ? 11.816 -27.049 8.560 1.00 65.81 97 LEU A N 1
ATOM 776 C CA . LEU A 1 97 ? 12.400 -27.544 7.321 1.00 65.81 97 LEU A CA 1
ATOM 777 C C . LEU A 1 97 ? 13.238 -28.770 7.685 1.00 65.81 97 LEU A C 1
ATOM 779 O O . LEU A 1 97 ? 14.264 -28.657 8.356 1.00 65.81 97 LEU A O 1
ATOM 783 N N . SER A 1 98 ? 12.774 -29.954 7.288 1.00 60.84 98 SER A N 1
ATOM 784 C CA . SER A 1 98 ? 13.528 -31.193 7.423 1.00 60.84 98 SER A CA 1
ATOM 785 C C . SER A 1 98 ? 14.844 -31.037 6.664 1.00 60.84 98 SER A C 1
ATOM 787 O O . SER A 1 98 ? 14.871 -31.087 5.433 1.00 60.84 98 SER A O 1
ATOM 789 N N . ALA A 1 99 ? 15.927 -30.802 7.404 1.00 55.09 99 ALA A N 1
ATOM 790 C CA . ALA A 1 99 ? 17.281 -30.801 6.885 1.00 55.09 99 ALA A CA 1
ATOM 791 C C . ALA A 1 99 ? 17.619 -32.226 6.432 1.00 55.09 99 ALA A C 1
ATOM 793 O O . ALA A 1 99 ? 18.020 -33.074 7.227 1.00 55.09 99 ALA A O 1
ATOM 794 N N . HIS A 1 100 ? 17.404 -32.505 5.150 1.00 55.06 100 HIS A N 1
ATOM 795 C CA . HIS A 1 100 ? 18.074 -33.609 4.485 1.00 55.06 100 HIS A CA 1
ATOM 796 C C . HIS A 1 100 ? 19.480 -33.123 4.126 1.00 55.06 100 HIS A C 1
ATOM 798 O O . HIS A 1 100 ? 19.654 -32.388 3.153 1.00 55.06 100 HIS A O 1
ATOM 804 N N . SER A 1 101 ? 20.441 -33.480 4.980 1.00 59.09 101 SER A N 1
ATOM 805 C CA . SER A 1 101 ? 21.871 -33.497 4.653 1.00 59.09 101 SER A CA 1
ATOM 806 C C . SER A 1 101 ? 22.216 -34.730 3.827 1.00 59.09 101 SER A C 1
ATOM 808 O O . SER A 1 101 ? 21.589 -35.788 4.074 1.00 59.09 101 SER A O 1
#

Radius of gyration: 30.99 Å; Cα contacts (8 Å, |Δi|>4): 24; chains: 1; bounding box: 54×50×71 Å

Organism: NCBI:txid89673

InterPro domains:
  IPR036870 Small ribosomal subunit protein bS18 superfamily [G3DSA:4.10.640.10] (1-24)
  IPR036870 Small ribosomal subunit protein bS18 superfamily [SSF46911] (1-27)
  IPR040054 Small ribosomal subunit protein mS40 [PTHR13329] (1-88)

pLDDT: mean 93.53, std 9.02, range [55.06, 98.56]

Foldseek 3Di:
DVVVVVVVVVQVVCVVVVNDDDDDDDDDDPDPDPDCPDCVNDPDDDDPCVVVVHDPDPVVFDDDDDPVVVVVVCVVQPPNDDDDDDGDDPDDDDDPDPDPD

Solvent-accessible surface area (backbone atoms only — not comparable to full-atom values): 7140 Å² total; per-residue (Å²): 110,73,67,60,56,54,49,55,51,50,51,51,52,28,42,78,70,68,75,40,91,76,96,75,81,90,74,81,72,96,62,97,70,91,74,64,81,49,64,91,78,36,89,67,84,77,53,70,38,67,74,72,68,47,65,92,47,86,80,76,55,86,72,89,74,59,67,72,59,52,53,52,48,53,65,74,42,64,96,74,72,79,84,88,78,75,80,76,73,95,61,85,86,76,78,82,78,80,80,81,127